Protein AF-A0A243W7J2-F1 (afdb_monomer)

Mean predicted aligned error: 5.1 Å

Nearest PDB structures (foldseek):
  6w8i-assembly2_B  TM=4.409E-01  e=6.168E+00  Homo sapiens
  4an9-assembly1_A  TM=3.327E-01  e=2.795E+00  Homo sapiens
  3kul-assembly1_A  TM=2.976E-01  e=3.356E+00  Homo sapiens
  5ucg-assembly1_A  TM=2.755E-01  e=4.835E+00  Bacillus subtilis subsp. subtilis str. 168

Foldseek 3Di:
DVLVVLQCLLVCLVCVQFNWDPKDFPSPDVPDLAWWFGKIWTDGPPDQPPDCLLVLLQVLQQPDDWLFRWGWDDDPVQDPTIMIGTPVCVVCCRPQRTTNVSVVVPDPPVVVVVRRVRCSVGSNVSSVSSNVPRHDD

Solvent-accessible surface area (backbone atoms only — not comparable to full-atom values): 7879 Å² total; per-residue (Å²): 114,71,66,68,49,57,47,41,32,50,58,50,36,45,39,71,73,50,50,56,41,82,65,45,75,37,38,50,56,101,85,43,80,72,55,39,55,58,32,40,36,32,38,52,56,95,54,62,91,85,40,66,66,59,55,53,48,37,52,47,46,62,69,51,88,62,84,55,55,54,37,67,44,74,46,82,92,81,37,97,42,37,36,37,32,48,42,91,52,56,87,35,44,91,78,58,42,56,39,36,77,47,46,54,75,78,43,59,63,68,62,52,54,53,52,50,56,42,47,64,71,30,37,58,55,52,17,52,48,45,62,76,65,54,82,84,132

Structure (mmCIF, N/CA/C/O backbone):
data_AF-A0A243W7J2-F1
#
_entry.id   AF-A0A243W7J2-F1
#
loop_
_atom_site.group_PDB
_atom_site.id
_atom_site.type_symbol
_atom_site.label_atom_id
_atom_site.label_alt_id
_atom_site.label_comp_id
_atom_site.label_asym_id
_atom_site.label_entity_id
_atom_site.label_seq_id
_atom_site.pdbx_PDB_ins_code
_atom_site.Cartn_x
_atom_site.Cartn_y
_atom_site.Cartn_z
_atom_site.occupancy
_atom_site.B_iso_or_equiv
_atom_site.auth_seq_id
_atom_site.auth_comp_id
_atom_site.auth_asym_id
_atom_site.auth_atom_id
_atom_site.pdbx_PDB_model_num
ATOM 1 N N . MET A 1 1 ? 18.146 9.268 6.580 1.00 41.59 1 MET A N 1
ATOM 2 C CA . MET A 1 1 ? 17.382 9.698 7.774 1.00 41.59 1 MET A CA 1
ATOM 3 C C . MET A 1 1 ? 16.110 10.491 7.439 1.00 41.59 1 MET A C 1
ATOM 5 O O . MET A 1 1 ? 15.091 10.204 8.051 1.00 41.59 1 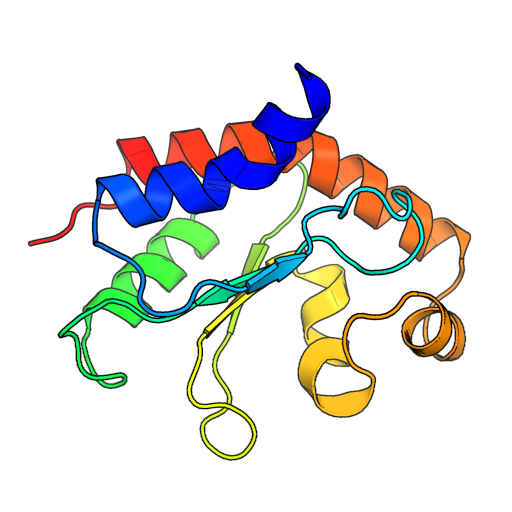MET A O 1
ATOM 9 N N . GLU A 1 2 ? 16.108 11.454 6.500 1.00 46.50 2 GLU A N 1
ATOM 10 C CA . GLU A 1 2 ? 14.850 12.073 6.007 1.00 46.50 2 GLU A CA 1
ATOM 11 C C . GLU A 1 2 ? 14.096 11.185 5.006 1.00 46.50 2 GLU A C 1
ATOM 13 O O . GLU A 1 2 ? 12.883 11.033 5.126 1.00 46.50 2 GLU A O 1
ATOM 18 N N . GLU A 1 3 ? 14.801 10.519 4.087 1.00 47.78 3 GLU A N 1
ATOM 19 C CA . GLU A 1 3 ? 14.171 9.597 3.130 1.00 47.78 3 GLU A CA 1
ATOM 20 C C . GLU A 1 3 ? 13.509 8.407 3.829 1.00 47.78 3 GLU A C 1
ATOM 22 O O . GLU A 1 3 ? 12.331 8.177 3.598 1.00 47.78 3 GLU A O 1
ATOM 27 N N . GLU A 1 4 ? 14.179 7.744 4.781 1.00 49.41 4 GLU A N 1
ATOM 28 C CA . GLU A 1 4 ? 13.596 6.667 5.613 1.00 49.41 4 GLU A CA 1
ATOM 29 C C . GLU A 1 4 ? 12.310 7.081 6.347 1.00 49.41 4 GLU A C 1
ATOM 31 O O . GLU A 1 4 ? 11.477 6.233 6.670 1.00 49.41 4 GLU A O 1
ATOM 36 N N . LYS A 1 5 ? 12.103 8.386 6.594 1.00 57.12 5 LYS A N 1
ATOM 37 C CA . LYS A 1 5 ? 10.842 8.877 7.154 1.00 57.12 5 LYS A CA 1
ATOM 38 C C . LYS A 1 5 ? 9.727 8.915 6.114 1.00 57.12 5 LYS A C 1
ATOM 40 O O . LYS A 1 5 ? 8.630 8.455 6.404 1.00 57.12 5 LYS A O 1
ATOM 45 N N . ALA A 1 6 ? 9.981 9.357 4.885 1.00 60.19 6 ALA A N 1
ATOM 46 C CA . ALA A 1 6 ? 8.952 9.343 3.836 1.00 60.19 6 ALA A CA 1
ATOM 47 C C . ALA A 1 6 ? 8.363 7.931 3.603 1.00 60.19 6 ALA A C 1
ATOM 49 O O . ALA A 1 6 ? 7.176 7.763 3.325 1.00 60.19 6 ALA A O 1
ATOM 50 N N . GLN A 1 7 ? 9.193 6.912 3.815 1.00 63.94 7 GLN A N 1
ATOM 51 C CA . GLN A 1 7 ? 8.915 5.498 3.574 1.00 63.94 7 GLN A CA 1
ATOM 52 C C . GLN A 1 7 ? 7.979 4.837 4.584 1.00 63.94 7 GLN A C 1
ATOM 54 O O . GLN A 1 7 ? 7.471 3.752 4.342 1.00 63.94 7 GLN A O 1
ATOM 59 N N . CYS A 1 8 ? 7.724 5.455 5.728 1.00 79.69 8 CYS A N 1
ATOM 60 C CA . CYS A 1 8 ? 6.814 4.891 6.721 1.00 79.69 8 CYS A CA 1
ATOM 61 C C . CYS A 1 8 ? 5.585 5.778 6.940 1.00 79.69 8 CYS A C 1
ATOM 63 O O . CYS A 1 8 ? 4.780 5.481 7.818 1.00 79.69 8 CYS A O 1
ATOM 65 N N . LEU A 1 9 ? 5.390 6.826 6.129 1.00 88.50 9 LEU A N 1
ATOM 66 C CA . LEU A 1 9 ? 4.303 7.794 6.318 1.00 88.50 9 LEU A CA 1
ATOM 67 C C . LEU A 1 9 ? 2.921 7.147 6.286 1.00 88.50 9 LEU A C 1
ATOM 69 O O . LEU A 1 9 ? 2.118 7.384 7.178 1.00 88.50 9 LEU A O 1
ATOM 73 N N . ILE A 1 10 ? 2.663 6.270 5.316 1.00 91.62 10 ILE A N 1
ATOM 74 C CA . ILE A 1 10 ? 1.402 5.518 5.247 1.00 91.62 10 ILE A CA 1
ATOM 75 C C . ILE A 1 10 ? 1.224 4.646 6.498 1.00 91.62 10 ILE A C 1
ATOM 77 O O . ILE A 1 10 ? 0.138 4.586 7.071 1.00 91.62 10 ILE A O 1
ATOM 81 N N . TYR A 1 11 ? 2.294 3.977 6.940 1.00 92.56 11 TYR A N 1
ATOM 82 C CA . TYR A 1 11 ? 2.260 3.178 8.161 1.00 92.56 11 TYR A CA 1
ATOM 83 C C . TYR A 1 11 ? 1.891 4.037 9.375 1.00 92.56 11 TYR A C 1
ATOM 85 O O . TYR A 1 11 ? 1.027 3.641 10.154 1.00 92.56 11 TYR A O 1
ATOM 93 N N . TRP A 1 12 ? 2.520 5.201 9.539 1.00 91.56 12 TRP A N 1
ATOM 94 C CA . TRP A 1 12 ? 2.258 6.082 10.672 1.00 91.56 12 TRP A CA 1
ATOM 95 C C . TRP A 1 12 ? 0.865 6.695 10.622 1.00 91.56 12 TRP A C 1
ATOM 97 O O . TRP A 1 12 ? 0.194 6.671 11.649 1.00 91.56 12 TRP A O 1
ATOM 107 N N . ALA A 1 13 ? 0.408 7.135 9.448 1.00 93.44 13 ALA A N 1
ATOM 108 C CA . ALA A 1 13 ? -0.949 7.633 9.238 1.00 93.44 13 ALA A CA 1
ATOM 109 C C . ALA A 1 13 ? -1.995 6.604 9.691 1.00 93.44 13 ALA A C 1
ATOM 111 O O . ALA A 1 13 ? -2.877 6.906 10.495 1.00 93.44 13 ALA A O 1
ATOM 112 N N . LEU A 1 14 ? -1.846 5.348 9.254 1.00 94.12 14 LEU A N 1
ATOM 113 C CA . LEU A 1 14 ? -2.750 4.272 9.656 1.00 94.12 14 LEU A CA 1
ATOM 114 C C . LEU A 1 14 ? -2.620 3.935 11.141 1.00 94.12 14 LEU A C 1
ATOM 116 O O . LEU A 1 14 ? -3.624 3.859 11.838 1.00 94.12 14 LEU A O 1
ATOM 120 N N . ASN A 1 15 ? -1.396 3.758 11.641 1.00 93.81 15 ASN A N 1
ATOM 121 C CA . 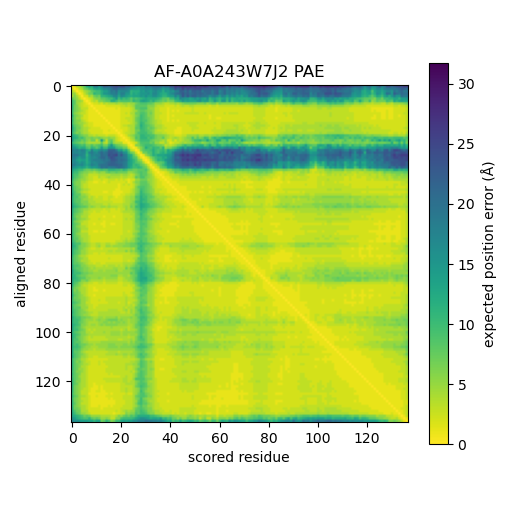ASN A 1 15 ? -1.147 3.333 13.018 1.00 93.81 15 ASN A CA 1
ATOM 122 C C . ASN A 1 15 ? -1.517 4.400 14.064 1.00 93.81 15 ASN A C 1
ATOM 124 O O . ASN A 1 15 ? -1.733 4.051 15.226 1.00 93.81 15 ASN A O 1
ATOM 128 N N . ALA A 1 16 ? -1.562 5.676 13.670 1.00 92.62 16 ALA A N 1
ATOM 129 C CA . ALA A 1 16 ? -2.052 6.774 14.497 1.00 92.62 16 ALA A CA 1
ATOM 130 C C . ALA A 1 16 ? -3.582 6.757 14.633 1.00 92.62 16 ALA A C 1
ATOM 132 O O . ALA A 1 16 ? -4.085 7.038 15.717 1.00 92.62 16 ALA A O 1
ATOM 133 N N . LYS A 1 17 ? -4.304 6.391 13.564 1.00 93.81 17 LYS A N 1
ATOM 134 C CA . LYS A 1 17 ? -5.773 6.292 13.537 1.00 93.81 17 LYS A CA 1
ATOM 135 C C . LYS A 1 17 ? -6.281 4.988 14.166 1.00 93.81 17 LYS A C 1
ATOM 137 O O . LYS A 1 17 ? -7.175 5.014 14.999 1.00 93.81 17 LYS A O 1
ATOM 142 N N . GLN A 1 18 ? -5.673 3.853 13.818 1.00 94.31 18 GLN A N 1
ATOM 143 C CA . GLN A 1 18 ? -5.954 2.543 14.406 1.00 94.31 18 GLN A CA 1
ATOM 144 C C . GLN A 1 18 ? -4.666 1.721 14.491 1.00 94.31 18 GLN A C 1
ATOM 146 O O . GLN A 1 18 ? -4.006 1.454 13.486 1.00 94.31 18 GLN A O 1
ATOM 151 N N . LYS A 1 19 ? -4.324 1.248 15.696 1.00 94.19 19 LYS A N 1
ATOM 152 C CA . LYS A 1 19 ? -3.101 0.463 15.932 1.00 94.19 19 LYS A CA 1
ATOM 153 C C . LYS A 1 19 ? -3.009 -0.733 14.984 1.00 94.19 19 LYS A C 1
ATOM 155 O O . LYS A 1 19 ? -3.945 -1.526 14.882 1.00 94.19 19 LYS A O 1
ATOM 160 N N . LEU A 1 20 ? -1.854 -0.910 14.344 1.00 92.88 20 LEU A N 1
ATOM 161 C CA . LEU A 1 20 ? -1.580 -2.064 13.489 1.00 92.88 20 LEU A CA 1
ATOM 162 C C . LEU A 1 20 ? -0.973 -3.212 14.307 1.00 92.88 20 LEU A C 1
ATOM 164 O O . LEU A 1 20 ? -0.093 -3.000 15.139 1.00 92.88 20 LEU A O 1
ATOM 168 N N . ALA A 1 21 ? -1.392 -4.447 14.037 1.00 86.88 21 ALA A N 1
ATOM 169 C CA . ALA A 1 21 ? -0.765 -5.647 14.579 1.00 86.88 21 ALA A CA 1
ATOM 170 C C . ALA A 1 21 ? 0.189 -6.269 13.552 1.00 86.88 21 ALA A C 1
ATOM 172 O O . ALA A 1 21 ? -0.218 -6.632 12.449 1.00 86.88 21 ALA A O 1
ATOM 173 N N . SER A 1 22 ? 1.452 -6.444 13.951 1.00 78.88 22 SER A N 1
ATOM 174 C CA . SER A 1 22 ? 2.510 -7.078 13.146 1.00 78.88 22 SER A CA 1
ATOM 175 C C . SER A 1 22 ? 2.702 -6.468 11.739 1.00 78.88 22 SER A C 1
ATOM 177 O O . SER A 1 22 ? 2.767 -7.224 10.760 1.00 78.88 22 SER A O 1
ATOM 179 N N . PRO A 1 23 ? 2.791 -5.128 11.605 1.00 81.31 23 PRO A N 1
ATOM 180 C CA . PRO A 1 23 ? 2.999 -4.489 10.310 1.00 81.31 23 PRO A CA 1
ATOM 181 C C . PRO A 1 23 ? 4.320 -4.972 9.700 1.00 81.31 23 PRO A C 1
ATOM 183 O O . PRO A 1 23 ? 5.356 -4.986 10.365 1.00 81.31 23 PRO A O 1
ATOM 186 N N . LYS A 1 24 ? 4.291 -5.370 8.426 1.00 80.00 24 LYS A N 1
ATOM 187 C CA . LYS A 1 24 ? 5.507 -5.555 7.631 1.00 80.00 24 LYS A CA 1
ATOM 188 C C . LYS A 1 24 ? 5.542 -4.452 6.591 1.00 80.00 24 LYS A C 1
ATOM 190 O O . LYS A 1 24 ? 4.719 -4.425 5.677 1.00 80.00 24 LYS A O 1
ATOM 195 N N . ILE A 1 25 ? 6.495 -3.554 6.779 1.00 73.31 25 ILE A N 1
ATOM 196 C CA . ILE A 1 25 ? 6.763 -2.443 5.884 1.00 73.31 25 ILE A CA 1
ATOM 197 C C . ILE A 1 25 ? 7.900 -2.902 4.981 1.00 73.31 25 ILE A C 1
ATOM 199 O O . ILE A 1 25 ? 8.972 -3.259 5.461 1.00 73.31 25 ILE A O 1
ATOM 203 N N . SER A 1 26 ? 7.649 -2.943 3.681 1.00 66.19 26 SER A N 1
ATOM 204 C CA . SER A 1 26 ? 8.696 -3.084 2.672 1.00 66.19 26 SER A CA 1
ATOM 205 C C . SER A 1 26 ? 8.610 -1.879 1.761 1.00 66.19 26 SER A C 1
ATOM 207 O O . SER A 1 26 ? 8.461 -1.981 0.550 1.00 66.19 26 SER A O 1
ATOM 209 N N . MET A 1 27 ? 8.645 -0.712 2.379 1.00 58.22 27 MET A N 1
ATOM 210 C CA . MET A 1 27 ? 8.778 0.551 1.678 1.00 58.22 27 MET A CA 1
ATOM 211 C C . MET A 1 27 ? 10.269 0.878 1.646 1.00 58.22 27 MET A C 1
ATOM 213 O O . MET A 1 27 ? 10.683 1.887 2.176 1.00 58.22 27 MET A O 1
ATOM 217 N N . TRP A 1 28 ? 11.066 -0.024 1.063 1.00 57.22 28 TRP A N 1
ATOM 218 C CA . TRP A 1 28 ? 12.531 0.060 0.962 1.00 57.22 28 TRP A CA 1
ATOM 219 C C . TRP A 1 28 ? 13.256 -0.094 2.314 1.00 57.22 28 TRP A C 1
ATOM 221 O O . TRP A 1 28 ? 13.543 0.869 3.013 1.00 57.22 28 TRP A O 1
ATOM 231 N N . SER A 1 29 ? 13.580 -1.338 2.697 1.00 39.25 29 SER A N 1
ATOM 232 C CA . SER A 1 29 ? 14.566 -1.561 3.764 1.00 39.25 29 SER A CA 1
ATOM 233 C C . SER A 1 29 ? 15.931 -1.017 3.328 1.00 39.25 29 SER A C 1
ATOM 235 O O . SER A 1 29 ? 16.191 -0.825 2.139 1.00 39.25 29 SER A O 1
ATOM 237 N N . THR A 1 30 ? 16.832 -0.847 4.293 1.00 42.84 30 THR A N 1
ATOM 238 C CA . THR A 1 30 ? 18.274 -0.529 4.184 1.00 42.84 30 THR A CA 1
ATOM 239 C C . THR A 1 30 ? 19.073 -1.327 3.135 1.00 42.84 30 THR A C 1
ATOM 241 O O . THR A 1 30 ? 20.262 -1.097 2.948 1.00 42.84 30 THR A O 1
ATOM 244 N N . ASP A 1 31 ? 18.426 -2.270 2.456 1.00 45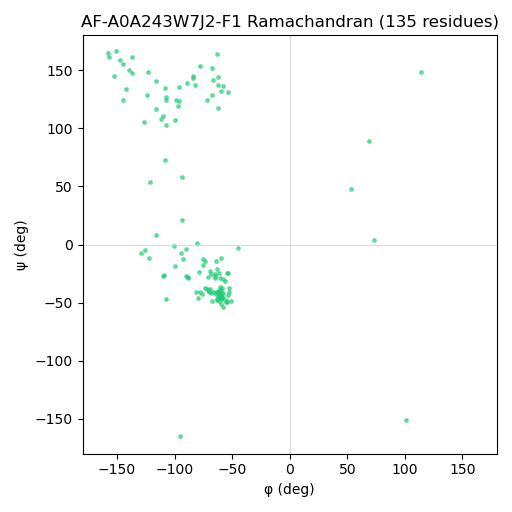.84 31 ASP A N 1
ATOM 245 C CA . ASP A 1 31 ? 18.947 -3.166 1.437 1.00 45.84 31 ASP A CA 1
ATOM 246 C C . ASP A 1 31 ? 18.846 -2.621 -0.000 1.00 45.84 31 ASP A C 1
ATOM 248 O O . ASP A 1 31 ? 19.313 -3.286 -0.927 1.00 45.84 31 ASP A O 1
ATOM 252 N N . GLY A 1 32 ? 18.240 -1.443 -0.188 1.00 50.62 32 GLY A N 1
ATOM 253 C CA . GLY A 1 32 ? 18.169 -0.727 -1.464 1.00 50.62 32 GLY A CA 1
ATOM 254 C C . GLY A 1 32 ? 16.754 -0.619 -2.036 1.00 50.62 32 GLY A C 1
ATOM 255 O O . GLY A 1 32 ? 15.922 -1.516 -1.885 1.00 50.62 32 GLY A O 1
ATOM 256 N N . ILE A 1 33 ? 16.507 0.490 -2.743 1.00 54.22 33 ILE A N 1
ATOM 257 C CA . ILE A 1 33 ? 15.226 0.858 -3.379 1.00 54.22 33 ILE A CA 1
ATOM 258 C C . ILE A 1 33 ? 14.768 -0.187 -4.429 1.00 54.22 33 ILE A C 1
ATOM 260 O O . ILE A 1 33 ? 13.611 -0.220 -4.841 1.00 54.22 33 ILE A O 1
ATOM 264 N N . ASP A 1 34 ? 15.660 -1.110 -4.795 1.00 60.25 34 ASP A N 1
ATOM 265 C CA . ASP A 1 34 ? 15.509 -2.029 -5.917 1.00 60.25 34 ASP A CA 1
ATOM 266 C C . ASP A 1 34 ? 15.075 -3.457 -5.566 1.00 60.25 34 ASP A C 1
ATOM 268 O O . ASP A 1 34 ? 14.925 -4.257 -6.479 1.00 60.25 34 ASP A O 1
ATOM 272 N N . LYS A 1 35 ? 14.869 -3.844 -4.301 1.00 74.94 35 LYS A N 1
ATOM 273 C CA . LYS A 1 35 ? 14.583 -5.269 -3.997 1.00 74.94 35 LYS A CA 1
ATOM 274 C C . LYS A 1 35 ? 13.106 -5.656 -4.053 1.00 74.94 35 LYS A C 1
ATOM 276 O O . LYS A 1 35 ? 12.785 -6.818 -4.297 1.00 74.94 35 LYS A O 1
ATOM 281 N N . ALA A 1 36 ? 12.197 -4.718 -3.804 1.00 81.06 36 ALA A N 1
ATOM 282 C CA . ALA A 1 36 ? 10.764 -4.987 -3.763 1.00 81.06 36 ALA A CA 1
ATOM 283 C C . ALA A 1 36 ? 9.941 -3.722 -4.016 1.00 81.06 36 ALA A C 1
ATOM 285 O O . ALA A 1 36 ? 10.421 -2.603 -3.830 1.00 81.06 36 ALA A O 1
ATOM 286 N N . VAL A 1 37 ? 8.675 -3.915 -4.383 1.00 86.31 37 VAL A N 1
ATOM 287 C CA . VAL A 1 37 ? 7.714 -2.814 -4.522 1.00 86.31 37 VAL A CA 1
ATOM 288 C C . VAL A 1 37 ? 7.391 -2.190 -3.167 1.00 86.31 37 VAL A C 1
ATOM 290 O O . VAL A 1 37 ? 7.406 -2.902 -2.158 1.00 86.31 37 VAL A O 1
ATOM 293 N N . PRO A 1 38 ? 7.035 -0.893 -3.117 1.00 87.12 38 PRO A N 1
ATOM 294 C CA . PRO A 1 38 ? 6.495 -0.300 -1.910 1.00 87.12 38 PRO A CA 1
ATOM 295 C C . PRO A 1 38 ? 5.185 -0.987 -1.557 1.00 87.12 38 PRO A C 1
ATOM 297 O O . PRO A 1 38 ? 4.205 -0.928 -2.303 1.00 87.12 38 PRO A O 1
ATOM 300 N N . TYR A 1 39 ? 5.171 -1.633 -0.399 1.00 89.62 39 TYR A N 1
ATOM 301 C CA . TYR A 1 39 ? 3.941 -2.137 0.180 1.00 89.62 39 TYR A CA 1
ATOM 302 C C . TYR A 1 39 ? 3.944 -2.033 1.702 1.00 89.62 39 TYR A C 1
ATOM 304 O O . TYR A 1 39 ? 4.983 -2.089 2.374 1.00 89.62 39 TYR A O 1
ATOM 312 N N . LEU A 1 40 ? 2.734 -1.970 2.246 1.00 91.81 40 LEU A N 1
ATOM 313 C CA . LEU A 1 40 ? 2.442 -2.181 3.651 1.00 91.81 40 LEU A CA 1
ATOM 314 C C . LEU A 1 40 ? 1.563 -3.421 3.786 1.00 91.81 40 LEU A C 1
ATOM 316 O O . LEU A 1 40 ? 0.425 -3.439 3.326 1.00 91.81 40 LEU A O 1
ATOM 320 N N . ARG A 1 41 ? 2.072 -4.452 4.459 1.00 92.19 41 ARG A N 1
ATOM 321 C CA . ARG A 1 41 ? 1.263 -5.593 4.891 1.00 92.19 41 ARG A CA 1
ATOM 322 C C . ARG A 1 41 ? 0.833 -5.364 6.332 1.00 92.19 41 ARG A C 1
ATOM 324 O O . ARG A 1 41 ? 1.692 -5.219 7.204 1.00 92.19 41 ARG A O 1
ATOM 331 N N . PHE A 1 42 ? -0.466 -5.377 6.599 1.00 93.69 42 PHE A N 1
ATOM 332 C CA . PHE A 1 42 ? -0.993 -5.019 7.910 1.00 93.69 42 PHE A CA 1
ATOM 333 C C . PHE A 1 42 ? -2.302 -5.729 8.259 1.00 93.69 42 PHE A C 1
ATOM 335 O O . PHE A 1 42 ? -2.998 -6.302 7.425 1.00 93.69 42 PHE A O 1
ATOM 342 N N . ARG A 1 43 ? -2.648 -5.634 9.536 1.00 94.31 43 ARG A N 1
ATOM 343 C CA . ARG A 1 43 ? -3.993 -5.828 10.072 1.00 94.31 43 ARG A CA 1
ATOM 344 C C . ARG A 1 43 ? -4.146 -4.899 11.273 1.00 94.31 43 ARG A C 1
ATOM 346 O O . ARG A 1 43 ? -3.138 -4.505 11.859 1.00 94.31 43 ARG A O 1
ATOM 353 N N . PHE A 1 44 ? -5.365 -4.571 11.663 1.00 94.94 44 PHE A N 1
ATOM 354 C CA . PHE A 1 44 ? -5.617 -3.759 12.844 1.00 94.94 44 PHE A CA 1
ATOM 355 C C . PHE A 1 44 ? -5.582 -4.619 14.110 1.00 94.94 44 PHE A C 1
ATOM 357 O O . PHE A 1 44 ? -6.074 -5.749 14.141 1.00 94.94 44 PHE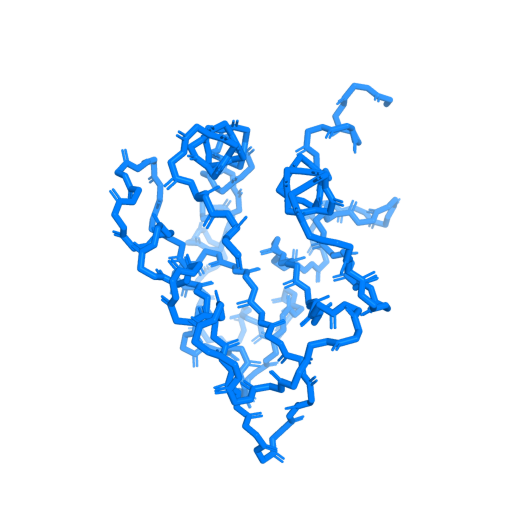 A O 1
ATOM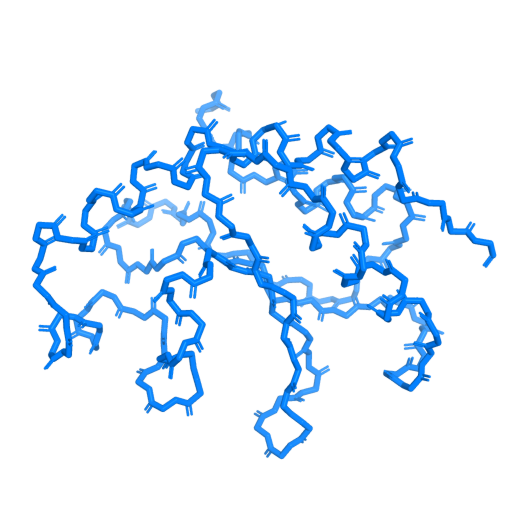 364 N N . ALA A 1 45 ? -4.951 -4.105 15.161 1.00 94.12 45 ALA A N 1
ATOM 365 C CA . ALA A 1 45 ? -4.879 -4.764 16.454 1.00 94.12 45 ALA A CA 1
ATOM 366 C C . ALA A 1 45 ? -6.274 -4.810 17.089 1.00 94.12 45 ALA A C 1
ATOM 368 O O . ALA A 1 45 ? -6.951 -3.790 17.167 1.00 94.12 45 ALA A O 1
ATOM 369 N N . GLY A 1 46 ? -6.701 -5.999 17.524 1.00 92.25 46 GLY A N 1
ATOM 370 C CA . GLY A 1 46 ? -8.005 -6.194 18.168 1.00 92.25 46 GLY A CA 1
ATOM 371 C C . GLY A 1 46 ? -9.218 -6.118 17.233 1.00 92.25 46 GLY A C 1
ATOM 372 O O . GLY A 1 46 ? -10.339 -6.241 17.712 1.00 92.25 46 GLY A O 1
ATOM 373 N N . VAL A 1 47 ? -9.021 -5.961 15.920 1.00 92.50 47 VAL A N 1
ATOM 374 C CA . VAL A 1 47 ? -10.117 -5.828 14.950 1.00 92.50 47 VAL A CA 1
ATOM 375 C C . VAL A 1 47 ? -10.241 -7.111 14.115 1.00 92.50 47 VAL A C 1
ATOM 377 O O . VAL A 1 47 ? -9.251 -7.554 13.523 1.00 92.50 47 VAL A O 1
ATOM 380 N N . PRO A 1 48 ? -11.435 -7.725 14.032 1.00 91.94 48 PRO A N 1
ATOM 381 C CA . PRO A 1 48 ? -11.678 -8.862 13.145 1.00 91.94 48 PRO A CA 1
ATOM 382 C C . PRO A 1 48 ? -11.489 -8.490 11.669 1.00 91.94 48 PRO A C 1
ATOM 384 O O . PRO A 1 48 ? -11.888 -7.407 11.255 1.00 91.94 48 PRO A O 1
ATOM 387 N N . LEU A 1 49 ? -10.970 -9.406 10.842 1.00 88.00 49 LEU A N 1
ATOM 388 C CA . LEU A 1 49 ? -10.772 -9.165 9.398 1.00 88.00 49 LEU A CA 1
ATOM 389 C C . LEU A 1 49 ? -12.083 -8.885 8.641 1.00 88.00 49 LEU A C 1
ATOM 391 O O . LEU A 1 49 ? -12.061 -8.223 7.616 1.00 88.00 49 LEU A O 1
ATOM 395 N N . ALA A 1 50 ? -13.221 -9.348 9.164 1.00 87.81 50 ALA A N 1
ATOM 396 C CA . ALA A 1 50 ? -14.548 -9.053 8.621 1.00 87.81 50 ALA A CA 1
ATOM 397 C C . ALA A 1 50 ? -15.100 -7.676 9.048 1.00 87.81 50 ALA A C 1
ATOM 399 O O . ALA A 1 50 ? -16.237 -7.344 8.721 1.00 87.81 50 ALA A O 1
ATOM 400 N N . SER A 1 51 ? -14.337 -6.894 9.819 1.00 92.81 51 SER A N 1
ATOM 401 C CA . SER A 1 51 ? -14.775 -5.579 10.282 1.00 92.81 51 SER A CA 1
ATOM 402 C C . SER A 1 51 ? -15.020 -4.629 9.101 1.00 92.81 51 SER A C 1
ATOM 404 O O . SER A 1 51 ? -14.162 -4.541 8.213 1.00 92.81 51 SER A O 1
ATOM 406 N N . PRO A 1 52 ? -16.118 -3.845 9.116 1.00 93.50 52 PRO A N 1
ATOM 407 C CA . PRO A 1 52 ? -16.369 -2.791 8.131 1.00 93.50 52 PRO A CA 1
ATOM 408 C C . PRO A 1 52 ? -15.221 -1.786 8.001 1.00 93.50 52 PRO A C 1
ATOM 410 O O . PRO A 1 52 ? -15.049 -1.195 6.936 1.00 93.50 52 PRO A O 1
ATOM 413 N N . LEU A 1 53 ? -14.401 -1.646 9.048 1.00 94.62 53 LEU A N 1
ATOM 414 C CA . LEU A 1 53 ? -13.252 -0.747 9.096 1.00 94.62 53 L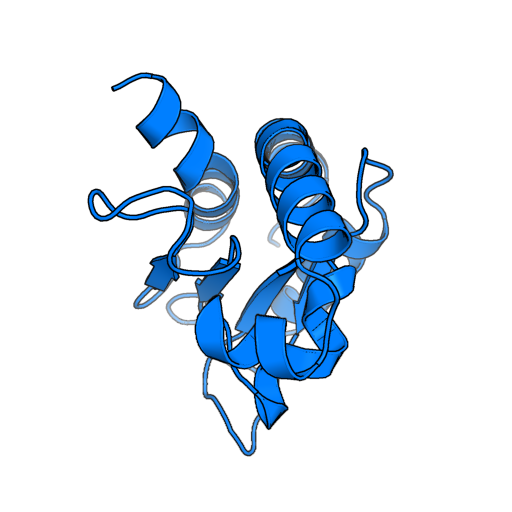EU A CA 1
ATOM 415 C C . LEU A 1 53 ? -12.289 -0.939 7.913 1.00 94.62 53 LEU A C 1
ATOM 417 O O . LEU A 1 53 ? -11.761 0.027 7.366 1.00 94.62 53 LEU A O 1
ATOM 421 N N . TYR A 1 54 ? -12.085 -2.183 7.474 1.00 94.06 54 TYR A N 1
ATOM 422 C CA . TYR A 1 54 ? -11.227 -2.470 6.325 1.00 94.06 54 TYR A CA 1
ATOM 423 C C . TYR A 1 54 ? -11.829 -1.986 5.004 1.00 94.06 54 TYR A C 1
ATOM 425 O O . TYR A 1 54 ? -11.106 -1.464 4.156 1.00 94.06 54 TYR A O 1
ATOM 433 N N . ASN A 1 55 ? -13.148 -2.111 4.842 1.00 93.56 55 ASN A N 1
ATOM 434 C CA . ASN A 1 55 ? -13.853 -1.626 3.656 1.00 93.56 55 ASN A CA 1
ATOM 435 C C . ASN A 1 55 ? -13.899 -0.094 3.629 1.00 93.56 55 ASN A C 1
ATOM 437 O O . ASN A 1 55 ? -13.708 0.500 2.572 1.00 93.56 55 ASN A O 1
ATOM 441 N N . GLN A 1 56 ? -14.089 0.544 4.787 1.00 95.88 56 GLN A N 1
ATOM 442 C CA . GLN A 1 56 ? -14.019 2.002 4.926 1.00 95.88 56 GLN A CA 1
ATOM 443 C C . GLN A 1 56 ? -12.633 2.529 4.543 1.00 95.88 56 GLN A C 1
ATOM 445 O O . GLN A 1 56 ? -12.528 3.481 3.770 1.00 95.88 56 GLN A O 1
ATOM 450 N N . LEU A 1 57 ? -11.568 1.874 5.019 1.00 96.50 57 LEU A N 1
ATOM 451 C CA . LEU A 1 57 ? -10.207 2.227 4.626 1.00 96.50 57 LEU A CA 1
ATOM 452 C C . LEU A 1 57 ? -10.003 2.059 3.114 1.00 96.50 57 LEU A C 1
ATOM 454 O O . LEU A 1 57 ? -9.486 2.962 2.459 1.00 96.50 57 LEU A O 1
ATOM 458 N N . ALA A 1 58 ? -10.409 0.918 2.550 1.00 95.62 58 ALA A N 1
ATOM 459 C CA . ALA A 1 58 ? -10.274 0.662 1.118 1.00 95.62 58 ALA A CA 1
ATOM 460 C C . ALA A 1 58 ? -11.007 1.720 0.276 1.00 95.62 58 ALA A C 1
ATOM 462 O O . ALA A 1 58 ? -10.438 2.212 -0.695 1.00 95.62 58 ALA A O 1
ATOM 463 N N . ALA A 1 59 ? -12.214 2.127 0.682 1.00 95.94 59 ALA A N 1
ATOM 464 C CA . ALA A 1 59 ? -12.966 3.195 0.027 1.00 95.94 59 ALA A CA 1
ATOM 465 C C . ALA A 1 59 ? -12.259 4.558 0.131 1.00 95.94 59 ALA A C 1
ATOM 467 O O . ALA A 1 59 ? -12.165 5.276 -0.863 1.00 95.94 59 ALA A O 1
ATOM 468 N N . CYS A 1 60 ? -11.702 4.897 1.301 1.00 97.00 60 CYS A N 1
ATOM 469 C CA . CYS A 1 60 ? -10.915 6.120 1.478 1.00 97.00 60 CYS A CA 1
ATOM 470 C C . CYS A 1 60 ? -9.708 6.160 0.526 1.00 97.00 60 CYS A C 1
ATOM 472 O O . CYS A 1 60 ? -9.463 7.176 -0.126 1.00 97.00 60 CYS A O 1
ATOM 474 N N . ILE A 1 61 ? -8.989 5.041 0.404 1.00 96.62 61 ILE A N 1
ATOM 475 C CA . ILE A 1 61 ? -7.838 4.911 -0.497 1.00 96.62 61 ILE A CA 1
ATOM 476 C C . ILE A 1 61 ? -8.274 4.981 -1.964 1.00 96.62 61 ILE A C 1
ATOM 478 O O . ILE A 1 61 ? -7.612 5.642 -2.752 1.00 96.62 61 ILE A O 1
ATOM 482 N N . GLN A 1 62 ? -9.389 4.352 -2.342 1.00 95.50 62 GLN A N 1
ATOM 483 C CA . GLN A 1 62 ? -9.915 4.421 -3.713 1.00 95.50 62 GLN A CA 1
ATOM 484 C C . GLN A 1 62 ? -10.360 5.834 -4.113 1.00 95.50 62 GLN A C 1
ATOM 486 O O . GLN A 1 62 ? -10.308 6.184 -5.288 1.00 95.50 62 GLN A O 1
ATOM 491 N N . ALA A 1 63 ? -10.787 6.655 -3.152 1.00 96.44 63 ALA A N 1
ATOM 492 C CA . ALA A 1 63 ? -11.149 8.048 -3.398 1.00 96.44 63 ALA A CA 1
ATOM 493 C C . ALA A 1 63 ? -9.929 8.968 -3.602 1.00 96.44 63 ALA A C 1
ATOM 495 O O . ALA A 1 63 ? -10.088 10.115 -4.024 1.00 96.44 63 ALA A O 1
ATOM 496 N N . TYR A 1 64 ? -8.716 8.498 -3.301 1.00 97.19 64 TYR A N 1
ATOM 497 C CA . TYR A 1 64 ? -7.497 9.282 -3.451 1.00 97.19 64 TYR A CA 1
ATOM 498 C C . TYR A 1 64 ? -7.124 9.479 -4.931 1.00 97.19 64 TYR A C 1
ATOM 500 O O . TYR A 1 64 ? -6.932 8.527 -5.689 1.00 97.19 64 TYR A O 1
ATOM 508 N N . GLN A 1 65 ? -6.970 10.741 -5.341 1.00 94.88 65 GLN A N 1
ATOM 509 C CA . GLN A 1 65 ? -6.581 11.132 -6.700 1.00 94.88 65 GLN A CA 1
ATOM 510 C C . GLN A 1 65 ? -5.148 11.679 -6.718 1.00 94.88 65 GLN A C 1
ATOM 512 O O . GLN A 1 65 ? -4.923 12.885 -6.815 1.00 94.88 65 GLN A O 1
ATOM 517 N N . GLY A 1 66 ? -4.181 10.773 -6.571 1.00 94.94 66 GLY A N 1
ATOM 518 C CA . GLY A 1 66 ? -2.751 11.083 -6.572 1.00 94.94 66 GLY A CA 1
ATOM 519 C C . GLY A 1 66 ? -2.053 10.907 -7.915 1.00 94.94 66 GLY A C 1
ATOM 520 O O . GLY A 1 66 ? -2.675 10.761 -8.968 1.00 94.94 66 GLY A O 1
ATOM 521 N N . LEU A 1 67 ? -0.720 10.874 -7.857 1.00 95.50 67 LEU A N 1
ATOM 522 C CA . LEU A 1 67 ? 0.136 10.562 -9.005 1.00 95.50 67 LEU A CA 1
ATOM 523 C C . LEU A 1 67 ? 0.006 9.097 -9.442 1.00 95.50 67 LEU A C 1
ATOM 525 O O . LEU A 1 67 ? 0.263 8.776 -10.601 1.00 95.50 67 LEU A O 1
ATOM 529 N N . THR A 1 68 ? -0.376 8.204 -8.526 1.00 94.56 68 THR A N 1
ATOM 530 C CA . THR A 1 68 ? -0.748 6.828 -8.846 1.00 94.56 68 THR A CA 1
ATOM 531 C C . THR A 1 68 ? -1.985 6.402 -8.068 1.00 94.56 68 THR A C 1
ATOM 533 O O . THR A 1 68 ? -2.371 7.005 -7.068 1.00 94.56 68 THR A O 1
ATOM 536 N N . GLN A 1 69 ? -2.622 5.342 -8.549 1.00 96.44 69 GLN A N 1
ATOM 537 C CA . GLN A 1 69 ? -3.701 4.681 -7.832 1.00 96.44 69 GLN A CA 1
ATOM 538 C C . GLN A 1 69 ? -3.111 3.685 -6.838 1.00 96.44 69 GLN A C 1
ATOM 540 O O . GLN A 1 69 ? -2.117 3.013 -7.128 1.00 96.44 69 GLN A O 1
ATOM 545 N N . TRP A 1 70 ? -3.741 3.563 -5.676 1.00 96.12 70 TRP A N 1
ATOM 546 C CA . TRP A 1 70 ? -3.320 2.648 -4.621 1.00 96.12 70 TRP A CA 1
ATOM 547 C C . TRP A 1 70 ? -4.393 1.596 -4.378 1.00 96.12 70 TRP A C 1
ATOM 549 O O . TRP A 1 70 ? -5.587 1.878 -4.398 1.00 96.12 70 TRP A O 1
ATOM 559 N N . ALA A 1 71 ? -3.949 0.369 -4.138 1.00 95.62 71 ALA A N 1
ATOM 560 C CA . ALA A 1 71 ? -4.806 -0.773 -3.884 1.00 95.62 71 ALA A CA 1
ATOM 561 C C . ALA A 1 71 ? -4.710 -1.175 -2.413 1.00 95.62 71 ALA A C 1
ATOM 563 O O . ALA A 1 71 ? -3.606 -1.304 -1.886 1.00 95.62 71 ALA A O 1
ATOM 564 N N . CYS A 1 72 ? -5.854 -1.427 -1.777 1.00 95.38 72 CYS A N 1
ATOM 565 C CA . CYS A 1 72 ? -5.949 -2.097 -0.480 1.00 95.38 72 CYS A CA 1
ATOM 566 C C . CYS A 1 72 ? -6.594 -3.467 -0.695 1.00 95.38 72 CYS A C 1
ATOM 568 O O . CYS A 1 72 ? -7.777 -3.550 -1.021 1.00 95.38 72 CYS A O 1
ATOM 570 N N . LEU A 1 73 ? -5.809 -4.535 -0.578 1.00 94.06 73 LEU A N 1
ATOM 571 C CA . LEU A 1 73 ? -6.186 -5.878 -1.019 1.00 94.06 73 LEU A CA 1
ATOM 572 C C . LEU A 1 73 ? -6.106 -6.886 0.118 1.00 94.06 73 LEU A C 1
ATOM 574 O O . LEU A 1 73 ? -5.226 -6.810 0.975 1.00 94.06 73 LEU A O 1
ATOM 578 N N . TYR A 1 74 ? -6.981 -7.883 0.066 1.00 92.88 74 TYR A N 1
ATOM 579 C CA . TYR A 1 74 ? -6.992 -9.017 0.976 1.00 92.88 74 TYR A CA 1
ATOM 580 C C . TYR A 1 74 ? -7.359 -10.285 0.210 1.00 92.88 74 TYR A C 1
ATOM 582 O O . TYR A 1 74 ? -8.307 -10.286 -0.570 1.00 92.88 74 TYR A O 1
ATOM 590 N N . ASP A 1 75 ? -6.600 -11.351 0.448 1.00 89.62 75 ASP A N 1
ATOM 591 C CA . ASP A 1 75 ? -6.889 -12.696 -0.042 1.00 89.62 75 ASP A CA 1
ATOM 592 C C . ASP A 1 75 ? -6.873 -13.639 1.176 1.00 89.62 75 ASP A C 1
ATOM 594 O O . ASP A 1 75 ? -5.786 -13.909 1.707 1.00 89.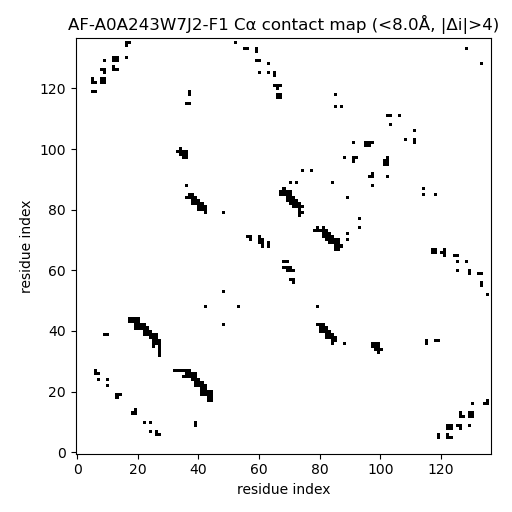62 75 ASP A O 1
ATOM 598 N N . PRO A 1 76 ? -8.048 -14.098 1.656 1.00 88.62 76 PRO A N 1
ATOM 599 C CA . PRO A 1 76 ? -8.157 -14.941 2.847 1.00 88.62 76 PRO A CA 1
ATOM 600 C C . PRO A 1 76 ? -7.497 -16.312 2.687 1.00 88.62 76 PRO A C 1
ATOM 602 O O . PRO A 1 76 ? -7.073 -16.895 3.689 1.00 88.62 76 PRO A O 1
ATOM 605 N N . ASP A 1 77 ? -7.381 -16.814 1.456 1.00 88.81 77 ASP A N 1
ATOM 606 C CA . ASP A 1 77 ? -6.804 -18.128 1.172 1.00 88.81 77 ASP A CA 1
ATOM 607 C C . ASP A 1 77 ? -5.271 -18.078 1.212 1.00 88.81 77 ASP A C 1
ATOM 609 O O . ASP A 1 77 ? -4.610 -19.087 1.469 1.00 88.81 77 ASP A O 1
ATOM 613 N N . ARG A 1 78 ? -4.686 -16.890 1.002 1.00 86.62 78 ARG A N 1
ATOM 614 C CA . ARG A 1 78 ? -3.228 -16.694 0.937 1.00 86.62 78 ARG A CA 1
ATOM 615 C C . ARG A 1 78 ? -2.638 -15.942 2.123 1.00 86.62 78 ARG A C 1
ATOM 617 O O . ARG A 1 78 ? -1.449 -16.091 2.408 1.00 86.62 78 ARG A O 1
ATOM 624 N N . SER A 1 79 ? -3.410 -15.099 2.805 1.00 85.81 79 SER A N 1
ATOM 625 C CA . SER A 1 79 ? -2.894 -14.211 3.848 1.00 85.81 79 SER A CA 1
ATOM 626 C C . SER A 1 79 ? -3.950 -13.857 4.889 1.00 85.81 79 SER A C 1
ATOM 628 O O . SER A 1 79 ? -5.104 -13.612 4.583 1.00 85.81 79 SER A O 1
ATOM 630 N N . ARG A 1 80 ? -3.522 -13.708 6.147 1.00 89.06 80 ARG A N 1
ATOM 631 C CA . ARG A 1 80 ? -4.338 -13.126 7.235 1.00 89.06 80 ARG A CA 1
ATOM 632 C C . ARG A 1 80 ? -4.111 -11.620 7.417 1.00 89.06 80 ARG A C 1
ATOM 634 O O . ARG A 1 80 ? -4.302 -11.088 8.509 1.00 89.06 80 ARG A O 1
ATOM 641 N N . ASN A 1 81 ? -3.606 -10.958 6.383 1.00 91.69 81 ASN A N 1
ATOM 642 C CA . ASN A 1 81 ? -3.252 -9.543 6.385 1.00 91.69 81 ASN A CA 1
ATOM 643 C C . ASN A 1 81 ? -3.715 -8.891 5.089 1.00 91.69 81 ASN A C 1
ATOM 645 O O . ASN A 1 81 ? -3.646 -9.515 4.027 1.00 91.69 81 ASN A O 1
ATOM 649 N N . TYR A 1 82 ? -4.079 -7.622 5.207 1.00 94.19 82 TYR A N 1
ATOM 650 C CA . TYR A 1 82 ? -4.285 -6.719 4.092 1.00 94.19 82 TYR A CA 1
ATOM 651 C C . TYR A 1 82 ? -2.941 -6.232 3.557 1.00 94.19 82 TYR A C 1
ATOM 653 O O . TYR A 1 82 ? -1.943 -6.171 4.283 1.00 94.19 82 TYR A O 1
ATOM 661 N N . PHE A 1 83 ? -2.933 -5.872 2.282 1.00 94.19 83 PHE A N 1
ATOM 662 C CA . PHE A 1 83 ? -1.800 -5.283 1.593 1.00 94.19 83 PHE A CA 1
ATOM 663 C C . PHE A 1 83 ? -2.218 -3.953 0.994 1.00 94.19 83 PHE A C 1
ATOM 665 O O . PHE A 1 83 ? -3.205 -3.882 0.269 1.00 94.19 83 PHE A O 1
ATOM 672 N N . LEU A 1 84 ? -1.436 -2.921 1.276 1.00 95.12 84 LEU A N 1
ATOM 673 C CA . LEU A 1 84 ? -1.504 -1.649 0.588 1.00 95.12 84 LEU A CA 1
ATOM 674 C C . LEU A 1 84 ? -0.290 -1.510 -0.325 1.00 95.12 84 LEU A C 1
ATOM 676 O O . LEU A 1 84 ? 0.835 -1.614 0.160 1.00 95.12 84 LEU A O 1
ATOM 680 N N . LEU A 1 85 ? -0.508 -1.270 -1.612 1.00 94.06 85 LEU A N 1
ATOM 681 C CA . LEU A 1 85 ? 0.547 -1.093 -2.611 1.00 94.06 85 LEU A CA 1
ATOM 682 C C . LEU A 1 85 ? 0.024 -0.309 -3.826 1.00 94.06 85 LEU A C 1
ATOM 684 O O . LEU A 1 85 ? -1.194 -0.213 -3.997 1.00 94.06 85 LEU A O 1
ATOM 688 N N . PRO A 1 86 ? 0.895 0.221 -4.700 1.00 94.50 86 PRO A N 1
ATOM 689 C CA . PRO A 1 86 ? 0.460 0.821 -5.956 1.00 94.50 86 PRO A CA 1
ATOM 690 C C . PRO A 1 86 ? -0.334 -0.168 -6.818 1.00 94.50 86 PRO A C 1
ATOM 692 O O . PRO A 1 86 ? 0.059 -1.324 -6.993 1.00 94.50 86 PRO A O 1
ATOM 695 N N . GLN A 1 87 ? -1.438 0.302 -7.398 1.00 95.69 87 GLN A N 1
ATOM 696 C CA . GLN A 1 87 ? -2.405 -0.504 -8.150 1.00 95.69 87 GLN A CA 1
ATOM 697 C C . GLN A 1 87 ? -1.777 -1.241 -9.340 1.00 95.69 87 GLN A C 1
ATOM 699 O O . GLN A 1 87 ? -2.222 -2.331 -9.685 1.00 95.69 87 GLN A O 1
ATOM 704 N N . VAL A 1 88 ? -0.722 -0.692 -9.943 1.00 95.06 88 VAL A N 1
ATOM 705 C CA . VAL A 1 88 ? 0.013 -1.342 -11.042 1.00 95.06 88 VAL A CA 1
ATOM 706 C C . VAL A 1 88 ? 0.631 -2.686 -10.634 1.00 95.06 88 VAL A C 1
ATOM 708 O O . VAL A 1 88 ? 0.737 -3.587 -11.458 1.00 95.06 88 VAL A O 1
ATOM 711 N N . PHE A 1 89 ? 0.972 -2.867 -9.355 1.00 94.19 89 PHE A N 1
ATOM 712 C CA . PHE A 1 89 ? 1.535 -4.116 -8.836 1.00 94.19 89 PHE A CA 1
ATOM 713 C C . PHE A 1 89 ? 0.468 -5.074 -8.281 1.00 94.19 89 PHE A C 1
ATOM 715 O O . PHE A 1 89 ? 0.751 -6.252 -8.055 1.00 94.19 89 PHE A O 1
ATOM 722 N N . ALA A 1 90 ? -0.769 -4.602 -8.085 1.00 94.50 90 ALA A N 1
ATOM 723 C CA . ALA A 1 90 ? -1.869 -5.380 -7.514 1.00 94.50 90 ALA A CA 1
ATOM 724 C C . ALA A 1 90 ? -2.139 -6.723 -8.225 1.00 94.50 90 ALA A C 1
ATOM 726 O O . ALA A 1 90 ? -2.287 -7.723 -7.519 1.00 94.50 90 ALA A O 1
ATOM 727 N N . PRO A 1 91 ? -2.151 -6.812 -9.574 1.00 94.31 91 PRO A N 1
ATOM 728 C CA . PRO A 1 91 ? -2.410 -8.080 -10.268 1.00 94.31 91 PRO A CA 1
ATOM 729 C C . PRO A 1 91 ? -1.360 -9.168 -9.991 1.00 94.31 91 PRO A C 1
ATOM 731 O O . PRO A 1 91 ? -1.622 -10.359 -10.169 1.00 94.31 91 PRO A O 1
ATOM 734 N N . HIS A 1 92 ? -0.165 -8.769 -9.552 1.00 93.25 92 HIS A N 1
ATOM 735 C CA . HIS A 1 92 ? 0.985 -9.654 -9.393 1.00 93.25 92 HIS A CA 1
ATOM 736 C C . HIS A 1 92 ? 1.197 -10.116 -7.947 1.00 93.25 92 HIS A C 1
ATOM 738 O O . HIS A 1 92 ? 1.852 -11.135 -7.725 1.00 93.25 92 HIS A O 1
ATOM 744 N N . LEU A 1 93 ? 0.609 -9.422 -6.966 1.00 91.75 93 LEU A N 1
ATOM 745 C CA . LEU A 1 93 ? 0.852 -9.633 -5.534 1.00 91.75 93 LEU A CA 1
ATOM 746 C C . LEU A 1 93 ? 0.712 -11.101 -5.100 1.00 91.75 93 LEU A C 1
ATOM 748 O O . LEU A 1 93 ? 1.574 -11.632 -4.403 1.00 91.75 93 LEU A O 1
ATOM 752 N N . PHE A 1 94 ? -0.374 -11.758 -5.504 1.00 90.06 94 PHE A N 1
ATOM 753 C CA . PHE A 1 94 ? -0.719 -13.103 -5.034 1.00 90.06 94 PHE A CA 1
ATOM 754 C C . PHE A 1 94 ? -0.229 -14.235 -5.943 1.00 90.06 94 PHE A C 1
ATOM 756 O O . PHE A 1 94 ? -0.335 -15.406 -5.572 1.00 90.06 94 PHE A O 1
ATOM 763 N N . THR A 1 95 ? 0.307 -13.894 -7.115 1.00 90.31 95 THR A N 1
ATOM 764 C CA . THR A 1 95 ? 0.786 -14.845 -8.128 1.00 90.31 95 THR A CA 1
ATOM 765 C C . THR A 1 95 ? 2.307 -14.868 -8.212 1.00 90.31 95 THR A C 1
ATOM 767 O O . THR A 1 95 ? 2.901 -15.940 -8.182 1.00 90.31 95 THR A O 1
ATOM 770 N N . HIS A 1 96 ? 2.930 -13.692 -8.262 1.00 88.69 96 HIS A N 1
ATOM 771 C CA . HIS A 1 96 ? 4.371 -13.520 -8.431 1.00 88.69 96 HIS A CA 1
ATOM 772 C C . HIS A 1 96 ? 5.031 -12.988 -7.164 1.00 88.69 96 HIS A C 1
ATOM 774 O O . HIS A 1 96 ? 6.188 -13.301 -6.928 1.00 88.69 96 HIS A O 1
ATOM 780 N N . GLY A 1 97 ? 4.300 -12.248 -6.325 1.00 88.12 97 GLY A N 1
ATOM 781 C CA . GLY A 1 97 ? 4.825 -11.656 -5.100 1.00 88.12 97 GLY A CA 1
ATOM 782 C C . GLY A 1 97 ? 5.148 -10.173 -5.262 1.00 88.12 97 GLY A C 1
ATOM 783 O O . GLY A 1 97 ? 4.499 -9.451 -6.014 1.00 88.12 97 GLY A O 1
ATOM 784 N N . VAL A 1 98 ? 6.131 -9.713 -4.493 1.00 86.50 98 VAL A N 1
ATOM 785 C CA . VAL A 1 98 ? 6.475 -8.287 -4.328 1.00 86.50 98 VAL A CA 1
ATOM 786 C C . VAL A 1 98 ? 7.940 -7.985 -4.636 1.00 86.50 98 VAL A C 1
ATOM 788 O O . VAL A 1 98 ? 8.333 -6.823 -4.586 1.00 86.50 98 VAL A O 1
ATOM 791 N N . TYR A 1 99 ? 8.754 -9.006 -4.916 1.00 88.69 99 TYR A N 1
ATOM 792 C CA . TYR A 1 99 ? 10.188 -8.849 -5.159 1.00 88.69 99 TYR A CA 1
ATOM 793 C C . TYR A 1 99 ? 10.468 -8.462 -6.614 1.00 88.69 99 TYR A C 1
ATOM 795 O O . TYR A 1 99 ? 9.773 -8.920 -7.527 1.00 88.69 99 TYR A O 1
ATOM 803 N N . LYS A 1 100 ? 11.493 -7.627 -6.833 1.00 88.62 100 LYS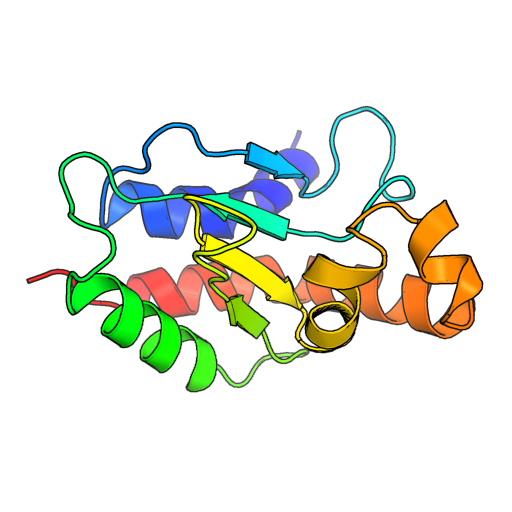 A N 1
ATOM 804 C CA . LYS A 1 100 ? 11.837 -7.083 -8.158 1.00 88.62 100 LYS A CA 1
ATOM 805 C C . LYS A 1 100 ? 12.045 -8.195 -9.177 1.00 88.62 100 LYS A C 1
ATOM 807 O O . LYS A 1 100 ? 11.442 -8.153 -10.240 1.00 88.62 100 LYS A O 1
ATOM 812 N N . GLU A 1 101 ? 12.837 -9.211 -8.851 1.00 89.19 101 GLU A N 1
ATOM 813 C CA . GLU A 1 101 ? 13.190 -10.293 -9.777 1.00 89.19 101 GLU A CA 1
ATOM 814 C C . GLU A 1 101 ? 11.954 -11.063 -10.258 1.00 89.19 101 GLU A C 1
ATOM 816 O O . GLU A 1 101 ? 11.864 -11.444 -11.423 1.00 89.19 101 GLU A O 1
ATOM 821 N N . GLN A 1 102 ? 10.971 -11.246 -9.374 1.00 90.62 102 GLN A N 1
ATOM 822 C CA . GLN A 1 102 ? 9.710 -11.904 -9.707 1.00 90.62 102 GLN A CA 1
ATOM 823 C C . GLN A 1 102 ? 8.858 -11.026 -10.623 1.00 90.62 102 GLN A C 1
ATOM 825 O O . GLN A 1 102 ? 8.272 -11.518 -11.585 1.00 90.62 102 GLN A O 1
ATOM 830 N N . LEU A 1 103 ? 8.812 -9.721 -10.362 1.00 91.44 103 LEU A N 1
ATOM 831 C CA . LEU A 1 103 ? 8.036 -8.783 -11.168 1.00 91.44 103 LEU A CA 1
ATOM 832 C C . LEU A 1 103 ? 8.658 -8.551 -12.542 1.00 91.44 103 LEU A C 1
ATOM 834 O O . LEU A 1 103 ? 7.932 -8.532 -13.531 1.00 91.44 103 LEU A O 1
ATOM 838 N N . LEU A 1 104 ? 9.985 -8.483 -12.642 1.00 91.88 104 LEU A N 1
ATOM 839 C CA . LEU A 1 104 ? 10.687 -8.356 -13.922 1.00 91.88 104 LEU A CA 1
ATOM 840 C C . LEU A 1 104 ? 10.494 -9.565 -14.853 1.00 91.88 104 LEU A C 1
ATOM 842 O O . LEU A 1 104 ? 10.763 -9.459 -16.046 1.00 91.88 104 LEU A O 1
ATOM 846 N N . SER A 1 105 ? 9.988 -10.695 -14.346 1.00 93.88 105 SER A N 1
ATOM 847 C CA . SER A 1 105 ? 9.575 -11.822 -15.194 1.00 93.88 105 SER A CA 1
ATOM 848 C C . SER A 1 105 ? 8.248 -11.587 -15.933 1.00 93.88 105 SER A C 1
ATOM 850 O O . SER A 1 105 ? 7.962 -12.278 -16.909 1.00 93.88 105 SER A O 1
ATOM 852 N N . VAL A 1 106 ? 7.445 -10.610 -15.490 1.00 93.88 106 VAL A N 1
ATOM 853 C CA . VAL A 1 106 ? 6.092 -10.330 -16.007 1.00 93.88 106 VAL A CA 1
ATOM 854 C C . VAL A 1 106 ? 5.845 -8.873 -16.391 1.00 93.88 106 VAL A C 1
ATOM 856 O O . VAL A 1 106 ? 4.802 -8.567 -16.966 1.00 93.88 106 VAL A O 1
ATOM 859 N N . MET A 1 107 ? 6.782 -7.969 -16.107 1.00 93.69 107 MET A N 1
ATOM 860 C CA . MET A 1 107 ? 6.704 -6.562 -16.491 1.00 93.69 107 MET A CA 1
ATOM 861 C C . MET A 1 107 ? 8.062 -6.034 -16.955 1.00 93.69 107 MET A C 1
ATOM 863 O O . MET A 1 107 ? 9.109 -6.473 -16.485 1.00 93.69 107 MET A O 1
ATOM 867 N N . ALA A 1 108 ? 8.046 -5.056 -17.862 1.00 93.81 108 ALA A N 1
ATOM 868 C CA . ALA A 1 108 ? 9.268 -4.413 -18.327 1.00 93.81 108 ALA A CA 1
ATOM 869 C C . ALA A 1 108 ? 9.946 -3.618 -17.199 1.00 93.81 108 ALA A C 1
ATOM 871 O O . ALA A 1 108 ? 9.274 -2.938 -16.418 1.00 93.81 108 ALA A O 1
ATOM 872 N N . GLU A 1 109 ? 11.280 -3.645 -17.151 1.00 92.56 109 GLU A N 1
ATOM 873 C CA . GLU A 1 109 ? 12.042 -2.969 -16.094 1.00 92.56 109 GLU A CA 1
ATOM 874 C C . GLU A 1 109 ? 11.796 -1.460 -16.054 1.00 92.56 109 GLU A C 1
ATOM 876 O O . GLU A 1 109 ? 11.641 -0.901 -14.971 1.00 92.56 109 GLU A O 1
ATOM 881 N N . GLN A 1 110 ? 11.673 -0.808 -17.211 1.00 92.75 110 GLN A N 1
ATOM 882 C CA . GLN A 1 110 ? 11.355 0.617 -17.263 1.00 92.75 110 GLN A CA 1
ATOM 883 C C . GLN A 1 110 ? 10.013 0.928 -16.578 1.00 92.75 110 GLN A C 1
ATOM 885 O O . GLN A 1 110 ? 9.939 1.835 -15.754 1.00 92.75 110 GLN A O 1
ATOM 890 N N . VAL A 1 111 ? 8.973 0.128 -16.846 1.00 91.88 111 VAL A N 1
ATOM 891 C CA . VAL A 1 111 ? 7.646 0.290 -16.224 1.00 91.88 111 VAL A CA 1
ATOM 892 C C . VAL A 1 111 ? 7.724 0.064 -14.716 1.00 91.88 111 VAL A C 1
ATOM 894 O O . VAL A 1 111 ?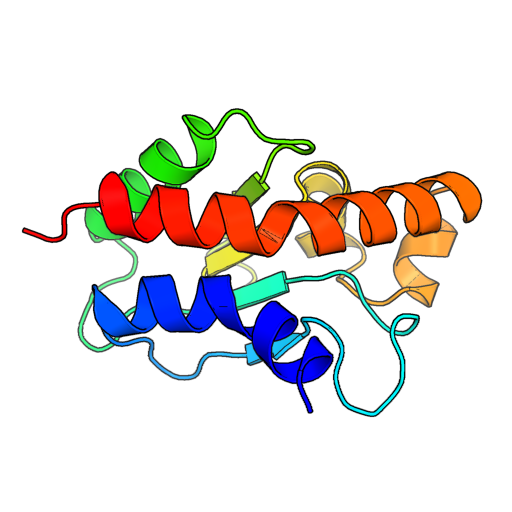 7.115 0.808 -13.948 1.00 91.88 111 VAL A O 1
ATOM 897 N N . TYR A 1 112 ? 8.491 -0.939 -14.278 1.00 92.56 112 TYR A N 1
ATOM 898 C CA . TYR A 1 112 ? 8.744 -1.179 -12.858 1.00 92.56 112 TYR A CA 1
ATOM 899 C C . TYR A 1 112 ? 9.385 0.053 -12.205 1.00 92.56 112 TYR A C 1
ATOM 901 O O . TYR A 1 112 ? 8.851 0.575 -11.230 1.00 92.56 112 TYR A O 1
ATOM 909 N N . GLN A 1 113 ? 10.494 0.549 -12.757 1.00 90.44 113 GLN A N 1
ATOM 910 C CA . GLN A 1 113 ? 11.244 1.672 -12.191 1.00 90.44 113 GLN A CA 1
ATOM 911 C C . GLN A 1 113 ? 10.406 2.957 -12.141 1.00 90.44 113 GLN A C 1
ATOM 913 O O . GLN A 1 113 ? 10.367 3.620 -11.104 1.00 90.44 113 GLN A O 1
ATOM 918 N N . GLU A 1 114 ? 9.686 3.283 -13.217 1.00 92.38 114 GLU A N 1
ATOM 919 C CA . GLU A 1 114 ? 8.786 4.440 -13.264 1.00 92.38 114 GLU A CA 1
ATOM 920 C C . GLU A 1 114 ? 7.684 4.335 -12.200 1.00 92.38 114 GLU A C 1
ATOM 922 O O . GLU A 1 114 ? 7.448 5.288 -11.454 1.00 92.38 114 GLU A O 1
ATOM 927 N N . ALA A 1 115 ? 7.064 3.160 -12.053 1.00 92.44 115 ALA A N 1
ATOM 928 C CA . ALA A 1 115 ? 6.041 2.923 -11.039 1.00 92.44 115 ALA A CA 1
ATOM 929 C C . ALA A 1 115 ? 6.572 3.074 -9.603 1.00 92.44 115 ALA A C 1
ATOM 931 O O . ALA A 1 115 ? 5.890 3.668 -8.764 1.00 92.44 115 ALA A O 1
ATOM 932 N N . ILE A 1 116 ? 7.785 2.583 -9.318 1.00 90.38 116 ILE A N 1
ATOM 933 C CA . ILE A 1 116 ? 8.447 2.776 -8.018 1.00 90.38 116 ILE A CA 1
ATOM 934 C C . ILE A 1 116 ? 8.644 4.269 -7.739 1.00 90.38 116 ILE A C 1
ATOM 936 O O . ILE A 1 116 ? 8.231 4.752 -6.686 1.00 90.38 116 ILE A O 1
ATOM 940 N N . GLN A 1 117 ? 9.224 5.010 -8.687 1.00 88.94 117 GLN A N 1
ATOM 941 C CA . GLN A 1 117 ? 9.518 6.437 -8.526 1.00 88.94 117 GLN A CA 1
ATOM 942 C C . GLN A 1 117 ? 8.252 7.274 -8.319 1.00 88.94 117 GLN A C 1
ATOM 944 O O . GLN A 1 117 ? 8.214 8.160 -7.461 1.00 88.94 117 GLN A O 1
ATOM 949 N N . VAL A 1 118 ? 7.187 6.979 -9.068 1.00 92.38 118 VAL A N 1
ATOM 950 C CA . VAL A 1 118 ? 5.893 7.643 -8.882 1.00 92.38 118 VAL A CA 1
ATOM 951 C C . VAL A 1 118 ? 5.330 7.333 -7.495 1.00 92.38 118 VAL A C 1
ATOM 953 O O . VAL A 1 118 ? 4.968 8.259 -6.771 1.00 92.38 118 VAL A O 1
ATOM 956 N N . ALA A 1 119 ? 5.318 6.064 -7.080 1.00 91.38 119 ALA A N 1
ATOM 957 C CA . ALA A 1 119 ? 4.806 5.663 -5.772 1.00 91.38 119 ALA A CA 1
ATOM 958 C C . ALA A 1 119 ? 5.584 6.297 -4.605 1.00 91.38 119 ALA A C 1
ATOM 960 O O . ALA A 1 119 ? 4.972 6.732 -3.630 1.00 91.38 119 ALA A O 1
ATOM 961 N N . MET A 1 120 ? 6.914 6.410 -4.717 1.00 86.94 120 MET A N 1
ATOM 962 C CA . MET A 1 120 ? 7.768 7.104 -3.740 1.00 86.94 120 MET A CA 1
ATOM 963 C C . MET A 1 120 ? 7.322 8.545 -3.515 1.00 86.94 120 MET A C 1
ATOM 965 O O . MET A 1 120 ? 7.185 8.993 -2.377 1.00 86.94 120 MET A O 1
ATOM 969 N N . ARG A 1 121 ? 7.087 9.272 -4.608 1.00 89.75 121 ARG A N 1
ATOM 970 C CA . ARG A 1 121 ? 6.677 10.679 -4.563 1.00 89.75 121 ARG A CA 1
ATOM 971 C C . ARG A 1 121 ? 5.248 10.856 -4.065 1.00 89.75 121 ARG A C 1
ATOM 973 O O . ARG A 1 121 ? 4.925 11.904 -3.513 1.00 89.75 121 ARG A O 1
ATOM 980 N N . ASP A 1 122 ? 4.406 9.852 -4.281 1.00 93.06 122 ASP A N 1
ATOM 981 C CA . ASP A 1 122 ? 2.977 9.914 -4.000 1.00 93.06 122 ASP A CA 1
ATOM 982 C C . ASP A 1 122 ? 2.610 9.460 -2.579 1.00 93.06 122 ASP A C 1
ATOM 984 O O . ASP A 1 122 ? 1.642 9.954 -2.000 1.00 93.06 122 ASP A O 1
ATOM 988 N N . ALA A 1 123 ? 3.410 8.579 -1.967 1.00 91.88 123 ALA A N 1
ATOM 989 C CA . ALA A 1 123 ? 3.163 8.054 -0.623 1.00 91.88 123 ALA A CA 1
ATOM 990 C C . ALA A 1 123 ? 2.942 9.137 0.463 1.00 91.88 123 ALA A C 1
ATOM 992 O O . ALA A 1 123 ? 2.022 8.963 1.268 1.00 91.88 123 ALA A O 1
ATOM 993 N N . PRO A 1 124 ? 3.682 10.270 0.494 1.00 92.06 124 PRO A N 1
ATOM 994 C CA . PRO A 1 124 ? 3.421 11.352 1.450 1.00 92.06 124 PRO A CA 1
ATOM 995 C C . PRO A 1 124 ? 2.073 12.060 1.263 1.00 92.06 124 PRO A C 1
ATOM 997 O O . PRO A 1 124 ? 1.542 12.653 2.201 1.00 92.06 124 PRO A O 1
ATOM 1000 N N . ASN A 1 125 ? 1.538 12.072 0.043 1.00 94.88 125 ASN A N 1
ATOM 1001 C CA . ASN A 1 125 ? 0.241 12.678 -0.242 1.00 94.88 125 ASN A CA 1
ATOM 1002 C C . ASN A 1 125 ? -0.889 11.711 0.127 1.00 94.88 125 ASN A C 1
ATOM 1004 O O . ASN A 1 125 ? -1.851 12.131 0.768 1.00 94.88 125 ASN A O 1
ATOM 1008 N N . LEU A 1 126 ? -0.727 10.416 -0.170 1.00 95.75 126 LEU A N 1
ATOM 1009 C CA . LEU A 1 126 ? -1.665 9.394 0.292 1.00 95.75 126 LEU A CA 1
ATOM 1010 C C . LEU A 1 126 ? -1.742 9.347 1.824 1.00 95.75 126 LEU A C 1
ATOM 1012 O O . LEU A 1 126 ? -2.835 9.243 2.373 1.00 95.75 126 LEU A O 1
ATOM 1016 N N . SER A 1 127 ? -0.611 9.447 2.531 1.00 95.00 127 SER A N 1
ATOM 1017 C CA . SER A 1 127 ? -0.624 9.445 3.999 1.00 95.00 127 SER A CA 1
ATOM 1018 C C . SER A 1 127 ? -1.435 10.615 4.560 1.00 95.00 127 SER A C 1
ATOM 1020 O O . SER A 1 127 ? -2.284 10.400 5.420 1.00 95.00 127 SER A O 1
ATOM 1022 N N . ARG A 1 128 ? -1.247 11.827 4.017 1.00 95.69 128 ARG A N 1
ATOM 1023 C CA . ARG A 1 128 ? -2.037 13.011 4.396 1.00 95.69 128 ARG A CA 1
ATOM 1024 C C . ARG A 1 128 ? -3.520 12.838 4.072 1.00 95.69 128 ARG A C 1
ATOM 1026 O O . ARG A 1 128 ? -4.365 13.208 4.879 1.00 95.69 128 ARG A O 1
ATOM 1033 N N . HIS A 1 129 ? -3.840 12.248 2.920 1.00 97.00 129 HIS A N 1
ATOM 1034 C CA . HIS A 1 129 ? -5.223 11.953 2.540 1.00 97.00 129 HIS A CA 1
ATOM 1035 C C . HIS A 1 129 ? -5.898 11.012 3.543 1.00 97.00 129 HIS A C 1
ATOM 1037 O O . HIS A 1 129 ? -7.008 11.299 3.982 1.00 97.00 129 HIS A O 1
ATOM 1043 N N . ILE A 1 130 ? -5.219 9.936 3.951 1.00 96.56 130 ILE A N 1
ATOM 1044 C CA . ILE A 1 130 ? -5.716 9.005 4.976 1.00 96.56 130 ILE A CA 1
ATOM 1045 C C . ILE A 1 130 ? -5.931 9.736 6.308 1.00 96.56 130 ILE A C 1
ATOM 1047 O O . ILE A 1 130 ? -6.981 9.585 6.925 1.00 96.56 130 ILE A O 1
ATOM 1051 N N . GLU A 1 131 ? -4.971 10.555 6.744 1.00 95.88 131 GLU A N 1
ATOM 1052 C CA . GLU A 1 131 ? -5.078 11.316 7.997 1.00 95.88 131 GLU A CA 1
ATOM 1053 C C . GLU A 1 131 ? -6.293 12.256 8.019 1.00 95.88 131 GLU A C 1
ATOM 1055 O O . GLU A 1 131 ? -6.930 12.405 9.061 1.00 95.88 131 GLU A O 1
ATOM 1060 N N . GLN A 1 132 ? -6.619 12.866 6.878 1.00 96.38 132 GLN A N 1
ATOM 1061 C CA . GLN A 1 132 ? -7.680 13.868 6.754 1.00 96.38 132 GLN A CA 1
ATOM 1062 C C . GLN A 1 132 ? -9.067 13.285 6.469 1.00 96.38 132 GLN A C 1
ATOM 1064 O O . GLN A 1 132 ? -10.057 13.918 6.817 1.00 96.38 132 GLN A O 1
ATOM 1069 N N . ASN A 1 133 ? -9.144 12.133 5.797 1.00 96.69 133 ASN A N 1
ATOM 1070 C CA . ASN A 1 133 ? -10.400 11.641 5.218 1.00 96.69 133 ASN A CA 1
ATOM 1071 C C . ASN A 1 133 ? -10.821 10.260 5.725 1.00 96.69 133 ASN A C 1
ATOM 1073 O O . ASN A 1 133 ? -11.936 9.827 5.433 1.00 96.69 133 ASN A O 1
ATOM 1077 N N . TRP A 1 134 ? -9.951 9.537 6.433 1.00 96.38 134 TRP A N 1
ATOM 1078 C CA . TRP A 1 134 ? -10.325 8.273 7.050 1.00 96.38 134 TRP A CA 1
ATOM 1079 C C . TRP A 1 134 ? -10.612 8.483 8.533 1.00 96.38 134 TRP A C 1
ATOM 1081 O O . TRP A 1 134 ? -9.703 8.707 9.339 1.00 96.38 134 TRP A O 1
ATOM 1091 N N . GLU A 1 135 ? -11.891 8.418 8.883 1.00 90.56 135 GLU A N 1
ATOM 1092 C CA . GLU A 1 135 ? -12.358 8.453 10.264 1.00 90.56 135 GLU A CA 1
ATOM 1093 C C . GLU A 1 135 ? -12.588 7.029 10.774 1.00 90.56 135 GLU A C 1
ATOM 1095 O O . GLU A 1 135 ? -13.126 6.175 10.065 1.00 90.56 135 GLU A O 1
ATOM 1100 N N . VAL A 1 136 ? -12.118 6.775 11.994 1.00 84.81 136 VAL A N 1
ATOM 1101 C CA . VAL A 1 136 ? -12.263 5.496 12.692 1.00 84.81 136 VAL A CA 1
ATOM 1102 C C . VAL A 1 136 ? -13.291 5.725 13.792 1.00 84.81 136 VAL A C 1
ATOM 1104 O O . VAL A 1 136 ? -12.978 6.374 14.789 1.00 84.81 136 VAL A O 1
ATOM 1107 N N . GLU A 1 137 ? -14.514 5.251 13.566 1.00 67.56 137 GLU A N 1
ATOM 1108 C CA . GLU A 1 137 ? -15.612 5.271 14.547 1.00 67.56 137 GLU A CA 1
ATOM 1109 C C . GLU A 1 137 ? -15.602 4.029 15.448 1.00 67.56 137 GLU A C 1
ATOM 1111 O O . GLU A 1 137 ? -15.328 2.914 14.936 1.00 67.56 137 GLU A O 1
#

Radius of gyration: 14.26 Å; Cα contacts (8 Å, |Δi|>4): 194; chains: 1; bounding box: 35×32×36 Å

Secondary structure (DSSP, 8-state):
--HHHHTTHHHHHHHHHSPBSS-EEES--TT-TTSB--EEEE-BTT--TT-HHHHHHHHHHHT--SSS-EEEE--TTT-SSEEEEEGGGGGGTTTT-SBHHHHTTTS-HHHHHHHHHHHHHHHHHHHHHHHHH----

pLDDT: mean 87.07, std 13.65, range [39.25, 97.19]

Sequence (137 aa):
MEEEKAQCLIYWALNAKQKLASPKISMWSTDGIDKAVPYLRFRFAGVPLASPLYNQLAACIQAYQGLTQWACLYDPDRSRNYFLLPQVFAPHLFTHGVYKEQLLSVMAEQVYQEAIQVAMRDAPNLSRHIEQNWEVE

Organism: NCBI:txid1770526